Protein AF-A0A1V5PBI5-F1 (afdb_monomer_lite)

Secondary structure (DSSP, 8-state):
-------TTS---GGGTT-TTHHHHHHHHHHHHTTSTT-TTHHHHHHHHHHHHHHHHHHH--TTTTT-HHHHHHHHHHHHHHHHHHHHHHT----HHHHHHHHHHHHHHHHHHH--

Foldseek 3Di:
DDPPPPDPDDDQDPLCVPVVLLVQLLVLQLVLQVVFPDQPPSNVLSSVLSVQLVVLLVVLDDPPCVVVPVSLVSSLVSNLVSVVVSCVVRVTDQDPVSSVSSSVSSSVSSCVVVVD

Sequence (116 aa):
MASVRDRTGDEIPDKLKHKVVAKAFYGVVSEILNKINNIPNLTDISADTAIAIDDIIQRNKIVDWINNMDIQNKMRNEIEDLLYDCKPRYKIDLTPDDIDKIMEESINIARIRYSA

Structure (mmCIF, N/CA/C/O backbone):
data_AF-A0A1V5PBI5-F1
#
_entry.id   AF-A0A1V5PBI5-F1
#
loop_
_atom_site.group_PDB
_atom_site.id
_atom_site.type_symbol
_atom_site.label_atom_id
_atom_site.label_alt_id
_atom_site.label_comp_id
_atom_site.label_asym_id
_atom_site.label_entity_id
_atom_site.label_seq_id
_atom_site.pdbx_PDB_ins_code
_atom_site.Cartn_x
_atom_site.Cartn_y
_atom_site.Cartn_z
_atom_site.occupancy
_atom_site.B_iso_or_equiv
_atom_site.auth_seq_id
_atom_site.auth_comp_id
_atom_site.auth_asym_id
_atom_site.auth_atom_id
_atom_site.pdbx_PDB_model_num
ATOM 1 N N . MET A 1 1 ? 3.690 2.850 -40.185 1.00 37.41 1 MET A N 1
ATOM 2 C CA . MET A 1 1 ? 3.858 2.177 -38.882 1.00 37.41 1 MET A CA 1
ATOM 3 C C . MET A 1 1 ? 4.402 3.207 -37.906 1.00 37.41 1 MET A C 1
ATOM 5 O O . MET A 1 1 ? 5.600 3.441 -37.887 1.00 37.41 1 MET A O 1
ATOM 9 N N . ALA A 1 2 ? 3.518 3.919 -37.209 1.00 32.66 2 ALA A N 1
ATOM 10 C CA . ALA A 1 2 ? 3.910 4.869 -36.174 1.00 32.66 2 ALA A CA 1
ATOM 11 C C . ALA A 1 2 ? 3.702 4.167 -34.831 1.00 32.66 2 ALA A C 1
ATOM 13 O O . ALA A 1 2 ? 2.572 3.837 -34.486 1.00 32.66 2 ALA A O 1
ATOM 14 N N . SER A 1 3 ? 4.803 3.865 -34.142 1.00 38.78 3 SER A N 1
ATOM 15 C CA . SER A 1 3 ? 4.784 3.327 -32.784 1.00 38.78 3 SER A CA 1
ATOM 16 C C . SER A 1 3 ? 4.181 4.396 -31.883 1.00 38.78 3 SER A C 1
ATOM 18 O O . SER A 1 3 ? 4.815 5.420 -31.620 1.00 38.78 3 SER A O 1
ATOM 20 N N . VAL A 1 4 ? 2.935 4.188 -31.473 1.00 43.41 4 VAL A N 1
ATOM 21 C CA . VAL A 1 4 ? 2.281 5.021 -30.471 1.00 43.41 4 VAL A CA 1
ATOM 22 C C . VAL A 1 4 ? 3.093 4.858 -29.190 1.00 43.41 4 VAL A C 1
ATOM 24 O O . VAL A 1 4 ? 3.278 3.756 -28.684 1.00 43.41 4 VAL A O 1
ATOM 27 N N . ARG A 1 5 ? 3.687 5.959 -28.730 1.00 46.34 5 ARG A N 1
ATOM 28 C CA . ARG A 1 5 ? 4.196 6.077 -27.366 1.00 46.34 5 ARG A CA 1
ATOM 29 C C . ARG A 1 5 ? 2.963 6.143 -26.476 1.00 46.34 5 ARG A C 1
ATOM 31 O O . ARG A 1 5 ? 2.408 7.226 -26.292 1.00 46.34 5 ARG A O 1
ATOM 38 N N . ASP A 1 6 ? 2.497 4.984 -26.026 1.00 38.03 6 ASP A N 1
ATOM 39 C CA . ASP A 1 6 ? 1.389 4.917 -25.087 1.00 38.03 6 ASP A CA 1
ATOM 40 C C . ASP A 1 6 ? 1.784 5.601 -23.781 1.00 38.03 6 ASP A C 1
ATOM 42 O O . ASP A 1 6 ? 2.898 5.479 -23.265 1.00 38.03 6 ASP A O 1
ATOM 46 N N . ARG A 1 7 ? 0.858 6.442 -23.336 1.00 41.81 7 ARG A N 1
ATOM 47 C CA . ARG A 1 7 ? 0.992 7.398 -22.247 1.00 41.81 7 ARG A CA 1
ATOM 48 C C . ARG A 1 7 ? 1.315 6.661 -20.953 1.00 41.81 7 ARG A C 1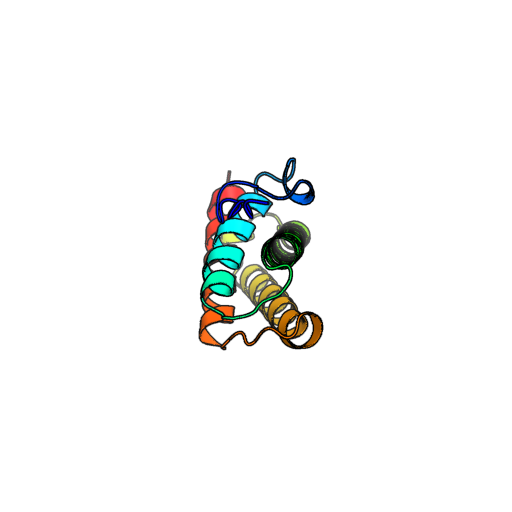
ATOM 50 O O . ARG A 1 7 ? 0.455 6.029 -20.353 1.00 41.81 7 ARG A O 1
ATOM 57 N N . THR A 1 8 ? 2.553 6.786 -20.501 1.00 43.53 8 THR A N 1
ATOM 58 C CA . THR A 1 8 ? 2.981 6.373 -19.165 1.00 43.53 8 THR A CA 1
ATOM 59 C C . THR A 1 8 ? 2.273 7.265 -18.136 1.00 43.53 8 THR A C 1
ATOM 61 O O . THR A 1 8 ? 2.757 8.355 -17.846 1.00 43.53 8 THR A O 1
ATOM 64 N N . GLY A 1 9 ? 1.095 6.872 -17.635 1.00 44.94 9 GLY A N 1
ATOM 65 C CA . GLY A 1 9 ? 0.495 7.581 -16.496 1.00 44.94 9 GLY A CA 1
ATOM 66 C C . GLY A 1 9 ? -0.983 7.356 -16.170 1.00 44.94 9 GLY A C 1
ATOM 67 O O . GLY A 1 9 ? -1.319 7.446 -14.996 1.00 44.94 9 GLY A O 1
ATOM 68 N N . ASP A 1 10 ? -1.860 7.051 -17.132 1.00 49.41 10 ASP A N 1
ATOM 69 C CA . ASP A 1 10 ? -3.318 7.162 -16.881 1.00 49.41 10 ASP A CA 1
ATOM 70 C C . ASP A 1 10 ? -4.079 5.834 -16.740 1.00 49.41 10 ASP A C 1
ATOM 72 O O . ASP A 1 10 ? -5.238 5.823 -16.317 1.00 49.41 10 ASP A O 1
ATOM 76 N N . GLU A 1 11 ? -3.459 4.695 -17.042 1.00 62.88 11 GLU A N 1
ATOM 77 C CA . GLU A 1 11 ? -4.144 3.405 -16.959 1.00 62.88 11 GLU A CA 1
ATOM 78 C C . GLU A 1 11 ? -3.893 2.753 -15.601 1.00 62.88 11 GLU A C 1
ATOM 80 O O . GLU A 1 11 ? -2.911 2.046 -15.384 1.00 62.88 11 GLU A O 1
ATOM 85 N N . ILE A 1 12 ? -4.808 3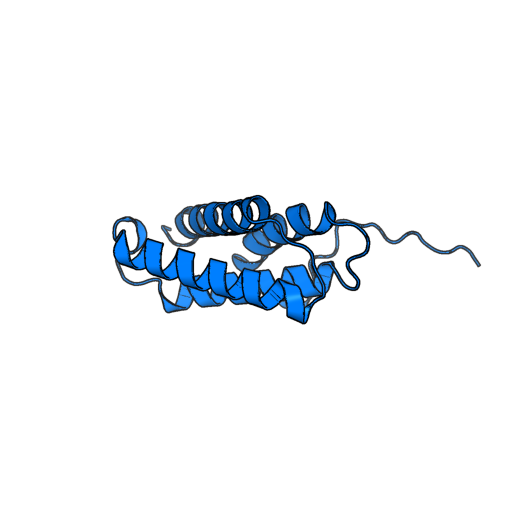.005 -14.661 1.00 71.81 12 ILE A N 1
ATOM 86 C CA . ILE A 1 12 ? -4.929 2.175 -13.461 1.00 71.81 12 ILE A CA 1
ATOM 87 C C . ILE A 1 12 ? -5.218 0.743 -13.937 1.00 71.81 12 ILE A C 1
ATOM 89 O O . ILE A 1 12 ? -6.260 0.538 -14.567 1.00 71.81 12 ILE A O 1
ATOM 93 N N . PRO A 1 13 ? -4.360 -0.247 -13.632 1.00 82.31 13 PRO A N 1
ATOM 94 C CA . PRO A 1 13 ? -4.561 -1.607 -14.114 1.00 82.31 13 PRO A CA 1
ATOM 95 C C . PRO A 1 13 ? -5.898 -2.186 -13.639 1.00 82.31 13 PRO A C 1
ATOM 97 O O . PRO A 1 13 ? -6.342 -1.932 -12.514 1.00 82.31 13 PRO A O 1
ATOM 100 N N . ASP A 1 14 ? -6.532 -3.006 -14.483 1.00 81.81 14 ASP A N 1
ATOM 101 C CA . ASP A 1 14 ? -7.886 -3.537 -14.251 1.00 81.81 14 ASP A CA 1
ATOM 102 C C . ASP A 1 14 ? -8.030 -4.263 -12.905 1.00 81.81 14 ASP A C 1
ATOM 104 O O . ASP A 1 14 ? -9.072 -4.170 -12.250 1.00 81.81 14 ASP A O 1
ATOM 108 N N . LYS A 1 15 ? -6.955 -4.909 -12.430 1.00 85.38 15 LYS A N 1
ATOM 109 C CA . LYS A 1 15 ? -6.880 -5.560 -11.109 1.00 85.38 15 LYS A CA 1
ATOM 110 C C . LYS A 1 15 ? -7.201 -4.608 -9.945 1.00 85.38 15 LYS A C 1
ATOM 112 O O . LYS A 1 15 ? -7.700 -5.041 -8.907 1.00 85.38 15 LYS A O 1
ATOM 117 N N . LEU A 1 16 ? -6.948 -3.309 -10.111 1.00 85.00 16 LEU A N 1
ATOM 118 C CA . LEU A 1 16 ? -7.201 -2.272 -9.111 1.00 85.00 16 LEU A CA 1
ATOM 119 C C . LEU A 1 16 ? -8.544 -1.566 -9.298 1.00 85.00 16 LEU A C 1
ATOM 121 O O . LEU A 1 16 ? -8.934 -0.785 -8.431 1.00 85.00 16 LEU A O 1
ATOM 125 N N . LYS A 1 17 ? -9.285 -1.820 -10.385 1.00 81.38 17 LYS A N 1
ATOM 126 C CA . LYS A 1 17 ? -10.488 -1.056 -10.769 1.00 81.38 17 LYS A CA 1
ATOM 127 C C . LYS A 1 17 ? -11.493 -0.896 -9.626 1.00 81.38 17 LYS A C 1
ATOM 129 O O . LYS A 1 17 ? -11.978 0.217 -9.402 1.00 81.38 17 LYS A O 1
ATOM 134 N N . HIS A 1 18 ? -11.712 -1.966 -8.861 1.00 83.56 18 HIS A N 1
ATOM 135 C CA . HIS A 1 18 ? -12.636 -2.017 -7.722 1.00 83.56 18 HIS A CA 1
ATOM 136 C C . HIS A 1 18 ? -11.958 -1.923 -6.341 1.00 83.56 18 HIS A C 1
ATOM 138 O O . HIS A 1 18 ? -12.652 -1.878 -5.329 1.00 83.56 18 HIS A O 1
ATOM 144 N N . LYS A 1 19 ? -10.623 -1.846 -6.269 1.00 87.56 19 LYS A N 1
ATOM 145 C CA . LYS A 1 19 ? -9.868 -1.762 -5.009 1.00 87.56 19 LYS A CA 1
ATOM 146 C C . LYS A 1 19 ? -9.458 -0.317 -4.718 1.00 87.56 19 LYS A C 1
ATOM 148 O O . LYS A 1 19 ? -8.337 0.098 -4.991 1.00 87.56 19 LYS A O 1
ATOM 153 N N . VAL A 1 20 ? -10.396 0.471 -4.187 1.00 85.50 20 VAL A N 1
ATOM 154 C CA . VAL A 1 20 ? -10.223 1.926 -3.992 1.00 85.50 20 VAL A CA 1
ATOM 155 C C . VAL A 1 20 ? -9.030 2.265 -3.095 1.00 85.50 20 VAL A C 1
ATOM 157 O O . VAL A 1 20 ? -8.291 3.192 -3.414 1.00 85.50 20 VAL A O 1
ATOM 160 N N . VAL A 1 21 ? -8.817 1.517 -2.007 1.00 89.25 21 VAL A N 1
ATOM 161 C CA . VAL A 1 21 ? -7.683 1.754 -1.098 1.00 89.25 21 VAL A CA 1
ATOM 162 C C . VAL A 1 21 ? -6.370 1.289 -1.730 1.00 89.25 21 VAL A C 1
ATOM 164 O O . VAL A 1 21 ? -5.415 2.060 -1.755 1.00 89.25 21 VAL A O 1
ATOM 167 N N . ALA A 1 22 ? -6.349 0.110 -2.363 1.00 90.81 22 ALA A N 1
ATOM 168 C CA . ALA A 1 22 ? -5.160 -0.389 -3.058 1.00 90.81 22 ALA A CA 1
ATOM 169 C C . ALA A 1 22 ? -4.650 0.549 -4.170 1.00 90.81 22 ALA A C 1
ATOM 171 O O . ALA A 1 22 ? -3.447 0.619 -4.406 1.00 90.81 22 ALA A O 1
ATOM 172 N N . LYS A 1 23 ? -5.525 1.340 -4.813 1.00 92.19 23 LYS A N 1
ATOM 173 C CA . LYS A 1 23 ? -5.100 2.390 -5.763 1.00 92.19 23 LYS A CA 1
ATOM 174 C C . LYS A 1 23 ? -4.172 3.432 -5.130 1.00 92.19 23 LYS A C 1
ATOM 176 O O . LYS A 1 23 ? -3.298 3.951 -5.816 1.00 92.19 23 LYS A O 1
ATOM 181 N N . ALA A 1 24 ? -4.354 3.748 -3.847 1.00 92.25 24 ALA A N 1
ATOM 182 C CA . ALA A 1 24 ? -3.486 4.692 -3.150 1.00 92.25 24 ALA A CA 1
ATOM 183 C C . ALA A 1 24 ? -2.085 4.098 -2.932 1.00 92.25 24 ALA A C 1
ATOM 185 O O . ALA A 1 24 ? -1.098 4.769 -3.220 1.00 92.25 24 ALA A O 1
ATOM 186 N N . PHE A 1 25 ? -1.992 2.824 -2.530 1.00 94.12 25 PHE A N 1
ATOM 187 C CA . PHE A 1 25 ? -0.702 2.127 -2.422 1.00 94.12 25 PHE A CA 1
ATOM 188 C C . PHE A 1 25 ? -0.018 1.980 -3.785 1.00 94.12 25 PHE A C 1
ATOM 190 O O . PHE A 1 25 ? 1.189 2.171 -3.890 1.00 94.12 25 PHE A O 1
ATOM 197 N N . TYR A 1 26 ? -0.784 1.728 -4.850 1.00 94.19 26 TYR A N 1
ATOM 198 C CA . TYR A 1 26 ? -0.257 1.672 -6.215 1.00 94.19 26 TYR A CA 1
ATOM 199 C C . TYR A 1 26 ? 0.442 2.968 -6.619 1.00 94.19 26 TYR A C 1
ATOM 201 O O . TYR A 1 26 ? 1.518 2.911 -7.208 1.00 94.19 26 TYR A O 1
ATOM 209 N N . GLY A 1 27 ? -0.125 4.128 -6.276 1.00 92.25 27 GLY A N 1
ATOM 210 C CA . GLY A 1 27 ? 0.510 5.421 -6.543 1.00 92.25 27 GLY A CA 1
ATOM 211 C C . GLY A 1 27 ? 1.908 5.518 -5.927 1.00 92.25 27 GLY A C 1
ATOM 212 O O . GLY A 1 27 ? 2.859 5.857 -6.622 1.00 92.25 27 GLY A O 1
ATOM 213 N N . VAL A 1 28 ? 2.049 5.126 -4.659 1.00 93.88 28 VAL A N 1
ATOM 214 C CA . VAL A 1 28 ? 3.338 5.138 -3.945 1.00 93.88 28 VAL A CA 1
ATOM 215 C C . VAL A 1 28 ? 4.335 4.164 -4.569 1.00 93.88 28 VAL A C 1
ATOM 217 O O . VAL A 1 28 ? 5.463 4.539 -4.888 1.00 93.88 28 VAL A O 1
ATOM 220 N N . VAL A 1 29 ? 3.918 2.910 -4.770 1.00 93.62 29 VAL A N 1
ATOM 221 C CA . VAL A 1 29 ? 4.801 1.863 -5.299 1.00 93.62 29 VAL A CA 1
ATOM 222 C C . VAL A 1 29 ? 5.238 2.200 -6.723 1.00 93.62 29 VAL A C 1
ATOM 224 O O . VAL A 1 29 ? 6.418 2.093 -7.044 1.00 93.62 29 VAL A O 1
ATOM 227 N N . SER A 1 30 ? 4.311 2.629 -7.582 1.00 92.50 30 SER A N 1
ATOM 228 C CA . SER A 1 30 ? 4.630 2.997 -8.966 1.00 92.50 30 SER A CA 1
ATOM 229 C C . SER A 1 30 ? 5.554 4.207 -9.044 1.00 92.50 30 SER A C 1
ATOM 231 O O . SER A 1 30 ? 6.475 4.185 -9.853 1.00 92.50 30 SER A O 1
ATOM 233 N N . GLU A 1 31 ? 5.402 5.216 -8.180 1.00 92.38 31 GLU A N 1
ATOM 234 C CA . GLU A 1 31 ? 6.313 6.367 -8.145 1.00 92.38 31 GLU A CA 1
ATOM 235 C C . GLU A 1 31 ? 7.759 5.946 -7.848 1.00 92.38 31 GLU A C 1
ATOM 237 O O . GLU A 1 31 ? 8.697 6.451 -8.468 1.00 92.38 31 GLU A O 1
ATOM 242 N N . ILE A 1 32 ? 7.946 5.025 -6.901 1.00 92.25 32 ILE A N 1
ATOM 243 C CA . ILE A 1 32 ? 9.272 4.563 -6.482 1.00 92.25 32 ILE A CA 1
ATOM 244 C C . ILE A 1 32 ? 9.870 3.626 -7.531 1.00 92.25 32 ILE A C 1
ATOM 246 O O . ILE A 1 32 ? 10.993 3.851 -7.976 1.00 92.25 32 ILE A O 1
ATOM 250 N N . LEU A 1 33 ? 9.099 2.654 -8.026 1.00 89.88 33 LEU A N 1
ATOM 251 C CA . LEU A 1 33 ? 9.566 1.765 -9.092 1.00 89.88 33 LEU A CA 1
ATOM 252 C C . LEU A 1 33 ? 9.866 2.516 -10.393 1.00 89.88 33 LEU A C 1
ATOM 254 O O . LEU A 1 33 ? 10.797 2.147 -11.098 1.00 89.88 33 LEU A O 1
ATOM 258 N N . ASN A 1 34 ? 9.154 3.601 -10.701 1.00 90.12 34 ASN A N 1
ATOM 259 C CA . ASN A 1 34 ? 9.398 4.384 -11.917 1.00 90.12 34 ASN A CA 1
ATOM 260 C C . ASN A 1 34 ? 10.733 5.148 -11.887 1.00 90.12 34 ASN A C 1
ATOM 262 O O . ASN A 1 34 ? 11.203 5.606 -12.927 1.00 90.12 34 ASN A O 1
ATOM 266 N N . LYS A 1 35 ? 11.372 5.274 -10.716 1.00 88.62 35 LYS A N 1
ATOM 267 C CA . LYS A 1 35 ? 12.737 5.815 -10.583 1.00 88.62 35 LYS A CA 1
ATOM 268 C C . LYS A 1 35 ? 13.808 4.770 -10.895 1.00 88.62 35 LYS A C 1
ATOM 270 O O . LYS A 1 35 ? 14.951 5.133 -11.166 1.00 88.62 35 LYS A O 1
ATOM 275 N N . ILE A 1 36 ? 13.446 3.489 -10.883 1.00 85.69 36 ILE A N 1
ATOM 276 C CA . ILE A 1 36 ? 14.338 2.375 -11.186 1.00 85.69 36 ILE A CA 1
ATOM 277 C C . ILE A 1 36 ? 14.254 2.087 -12.687 1.00 85.69 36 ILE A C 1
ATOM 279 O O . ILE A 1 36 ? 13.194 1.794 -13.241 1.00 85.69 36 ILE A O 1
ATOM 283 N N . ASN A 1 37 ? 15.392 2.164 -13.371 1.00 77.06 37 ASN A N 1
ATOM 284 C CA . ASN A 1 37 ? 15.443 1.918 -14.809 1.00 77.06 37 ASN A CA 1
ATOM 285 C C . ASN A 1 37 ? 15.197 0.436 -15.142 1.00 77.06 37 ASN A C 1
ATOM 287 O O . ASN A 1 37 ? 15.660 -0.456 -14.435 1.00 77.06 37 ASN A O 1
ATOM 291 N N . ASN A 1 38 ? 14.565 0.184 -16.293 1.00 76.50 38 ASN A N 1
ATOM 292 C CA . ASN A 1 38 ? 14.411 -1.145 -16.901 1.00 76.50 38 ASN A CA 1
ATOM 293 C C . ASN A 1 38 ? 13.591 -2.170 -16.096 1.00 76.50 38 ASN A C 1
ATOM 295 O O . ASN A 1 38 ? 13.865 -3.365 -16.194 1.00 76.50 38 ASN A O 1
ATOM 299 N N . ILE A 1 39 ? 12.563 -1.748 -15.358 1.00 81.56 39 ILE A N 1
ATOM 300 C CA . ILE A 1 39 ? 11.597 -2.693 -14.779 1.00 81.56 39 ILE A CA 1
ATOM 301 C C . ILE A 1 39 ? 10.596 -3.132 -15.864 1.00 81.56 39 ILE A C 1
ATOM 303 O O . ILE A 1 39 ? 9.764 -2.322 -16.286 1.00 81.56 39 ILE A O 1
ATOM 307 N N . PRO A 1 40 ? 10.628 -4.396 -16.334 1.00 78.62 40 PRO A N 1
ATOM 308 C CA . PRO A 1 40 ? 9.588 -4.902 -17.221 1.00 78.62 40 PRO A CA 1
ATOM 309 C C . PRO A 1 40 ? 8.270 -5.015 -16.447 1.00 78.62 40 PRO A C 1
ATOM 311 O O . PRO A 1 40 ? 8.266 -5.436 -15.296 1.00 78.62 40 PRO A O 1
ATOM 314 N N . ASN A 1 41 ? 7.144 -4.684 -17.083 1.00 86.06 41 ASN A N 1
ATOM 315 C CA . ASN A 1 41 ? 5.805 -4.798 -16.487 1.00 86.06 41 ASN A CA 1
ATOM 316 C C . ASN A 1 41 ? 5.629 -4.011 -15.171 1.00 86.06 41 ASN A C 1
ATOM 318 O O . ASN A 1 41 ? 4.925 -4.467 -14.271 1.00 86.06 41 ASN A O 1
ATOM 322 N N . LEU A 1 42 ? 6.247 -2.827 -15.064 1.00 88.94 42 LEU A N 1
ATOM 323 C CA . LEU A 1 42 ? 6.162 -1.957 -13.884 1.00 88.94 42 LEU A CA 1
ATOM 324 C C . LEU A 1 42 ? 4.724 -1.790 -13.380 1.00 88.94 42 LEU A C 1
ATOM 326 O O . LEU A 1 42 ? 4.477 -1.968 -12.19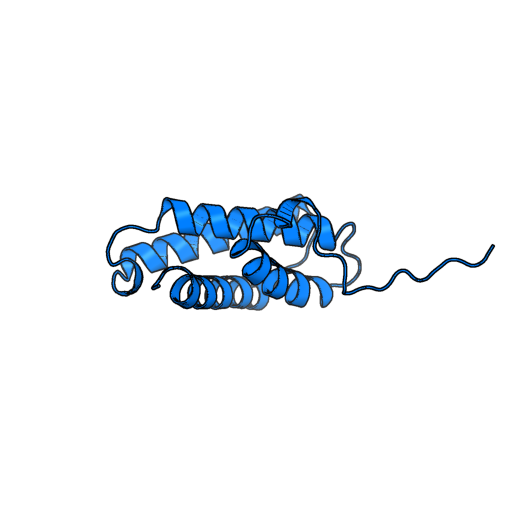5 1.00 88.94 42 LEU A O 1
ATOM 330 N N . THR A 1 43 ? 3.774 -1.522 -14.279 1.00 89.31 43 THR A N 1
ATOM 331 C CA . THR A 1 43 ? 2.352 -1.354 -13.946 1.00 89.31 43 THR A CA 1
ATOM 332 C C . THR A 1 43 ? 1.771 -2.567 -13.217 1.00 89.31 43 THR A C 1
ATOM 334 O O . THR A 1 43 ? 1.122 -2.411 -12.184 1.00 89.31 43 THR A O 1
ATOM 337 N N . ASP A 1 44 ? 2.027 -3.779 -13.717 1.00 90.62 44 ASP A N 1
ATOM 338 C CA . ASP A 1 44 ? 1.522 -5.010 -13.103 1.00 90.62 44 ASP A CA 1
ATOM 339 C C . ASP A 1 44 ? 2.207 -5.296 -11.768 1.00 90.62 44 ASP A C 1
ATOM 341 O O . ASP A 1 44 ? 1.531 -5.635 -10.800 1.00 90.62 44 ASP A O 1
ATOM 345 N N . ILE A 1 45 ? 3.529 -5.109 -11.692 1.00 91.69 45 ILE A N 1
ATOM 346 C CA . ILE A 1 45 ? 4.295 -5.308 -10.455 1.00 91.69 45 ILE A CA 1
ATOM 347 C C . ILE A 1 45 ? 3.810 -4.336 -9.382 1.00 91.69 45 ILE A C 1
ATOM 349 O O . ILE A 1 45 ? 3.492 -4.753 -8.272 1.00 91.69 45 ILE A O 1
ATOM 353 N N . SER A 1 46 ? 3.693 -3.048 -9.710 1.00 93.44 46 SER A N 1
ATOM 354 C CA . SER A 1 46 ? 3.186 -2.037 -8.785 1.00 93.44 46 SER A CA 1
ATOM 355 C C . SER A 1 46 ? 1.773 -2.363 -8.311 1.00 93.44 46 SER A C 1
ATOM 357 O O . SER A 1 46 ? 1.467 -2.157 -7.139 1.00 93.44 46 SER A O 1
ATOM 359 N N . ALA A 1 47 ? 0.911 -2.876 -9.192 1.00 93.25 47 ALA A N 1
ATOM 360 C CA . ALA A 1 47 ? -0.452 -3.251 -8.834 1.00 93.25 47 ALA A CA 1
ATOM 361 C C . ALA A 1 47 ? -0.499 -4.471 -7.916 1.00 93.25 47 ALA A C 1
ATOM 363 O O . ALA A 1 47 ? -1.194 -4.438 -6.903 1.00 93.25 47 ALA A O 1
ATOM 364 N N . ASP A 1 48 ? 0.252 -5.520 -8.241 1.00 94.12 48 ASP A N 1
ATOM 365 C CA . ASP A 1 48 ? 0.305 -6.740 -7.442 1.00 94.12 48 ASP A CA 1
ATOM 366 C C . ASP A 1 48 ? 0.901 -6.453 -6.052 1.00 94.12 48 ASP A C 1
ATOM 368 O O . ASP A 1 48 ? 0.342 -6.888 -5.044 1.00 94.12 48 ASP A O 1
ATOM 372 N N . THR A 1 49 ? 1.962 -5.643 -5.972 1.00 94.69 49 THR A N 1
ATOM 373 C CA . THR A 1 49 ? 2.545 -5.198 -4.695 1.00 94.69 49 THR A CA 1
ATOM 374 C C . THR A 1 49 ? 1.562 -4.343 -3.895 1.00 94.69 49 THR A C 1
ATOM 376 O O . THR A 1 49 ? 1.387 -4.567 -2.701 1.00 94.69 49 THR A O 1
ATOM 379 N N . ALA A 1 50 ? 0.862 -3.401 -4.532 1.00 95.62 50 ALA A N 1
ATOM 380 C CA . ALA A 1 50 ? -0.132 -2.563 -3.865 1.00 95.62 50 ALA A CA 1
ATOM 381 C C . ALA A 1 50 ? -1.316 -3.359 -3.299 1.00 95.62 50 ALA A C 1
ATOM 383 O O . ALA A 1 50 ? -1.812 -3.048 -2.215 1.00 95.62 50 ALA A O 1
ATOM 384 N N . ILE A 1 51 ? -1.767 -4.389 -4.021 1.00 95.69 51 ILE A N 1
ATOM 385 C CA . ILE A 1 51 ? -2.804 -5.312 -3.546 1.00 95.69 51 ILE A CA 1
ATOM 386 C C . ILE A 1 51 ? -2.292 -6.103 -2.342 1.00 95.69 51 ILE A C 1
ATOM 388 O O . ILE A 1 51 ? -2.997 -6.195 -1.344 1.00 95.69 51 ILE A O 1
ATOM 392 N N . ALA A 1 52 ? -1.065 -6.622 -2.407 1.00 96.12 52 ALA A N 1
ATOM 393 C CA . ALA A 1 52 ? -0.479 -7.374 -1.304 1.00 96.12 52 ALA A CA 1
ATOM 394 C C . ALA A 1 52 ? -0.303 -6.515 -0.037 1.00 96.12 52 ALA A C 1
ATOM 396 O O . ALA A 1 52 ? -0.603 -6.985 1.059 1.00 96.12 52 ALA A O 1
ATOM 397 N N . ILE A 1 53 ? 0.102 -5.247 -0.177 1.00 96.38 53 ILE A N 1
ATOM 398 C CA . ILE A 1 53 ? 0.153 -4.281 0.934 1.00 96.38 53 ILE A CA 1
ATOM 399 C C . ILE A 1 53 ? -1.241 -4.072 1.541 1.00 96.38 53 ILE A C 1
ATOM 401 O O . ILE A 1 53 ? -1.398 -4.147 2.761 1.00 96.38 53 ILE A O 1
ATOM 405 N N . ASP A 1 54 ? -2.263 -3.849 0.708 1.00 95.56 54 ASP A N 1
ATOM 406 C CA . ASP A 1 54 ? -3.647 -3.687 1.172 1.00 95.56 54 ASP A CA 1
ATOM 407 C C . ASP A 1 54 ? -4.124 -4.913 1.964 1.00 95.56 54 ASP A C 1
ATOM 409 O O . ASP A 1 54 ? -4.686 -4.776 3.051 1.00 95.56 54 ASP A O 1
ATOM 413 N N . ASP A 1 55 ? -3.829 -6.115 1.468 1.00 95.25 55 ASP A N 1
ATOM 414 C CA . ASP A 1 55 ? -4.193 -7.370 2.123 1.00 95.25 55 ASP A CA 1
ATOM 415 C C . ASP A 1 55 ? -3.459 -7.545 3.477 1.00 95.25 55 ASP A C 1
ATOM 417 O O . ASP A 1 55 ? -4.071 -7.996 4.452 1.00 95.25 55 ASP A O 1
ATOM 421 N N . ILE A 1 56 ? -2.181 -7.141 3.585 1.00 95.94 56 ILE A N 1
ATOM 422 C CA . ILE A 1 56 ? -1.410 -7.121 4.851 1.00 95.94 56 ILE A CA 1
ATOM 423 C C . ILE A 1 56 ? -2.038 -6.168 5.874 1.00 95.94 56 ILE A C 1
ATOM 425 O O . ILE A 1 56 ? -2.128 -6.478 7.067 1.00 95.94 56 ILE A O 1
ATOM 429 N N . ILE A 1 57 ? -2.487 -4.999 5.430 1.00 94.00 57 ILE A N 1
ATOM 430 C CA . ILE A 1 57 ? -3.139 -4.041 6.320 1.00 94.00 57 ILE A CA 1
ATOM 431 C C . ILE A 1 57 ? -4.481 -4.603 6.774 1.00 94.00 57 ILE A C 1
ATOM 433 O O . ILE A 1 57 ? -4.743 -4.663 7.973 1.00 94.00 57 ILE A O 1
ATOM 437 N N . GLN A 1 58 ? -5.317 -5.072 5.846 1.00 92.88 58 GLN A N 1
ATOM 438 C CA . GLN A 1 58 ? -6.647 -5.584 6.174 1.00 92.88 58 GLN A CA 1
ATOM 439 C C . GLN A 1 58 ? -6.599 -6.783 7.130 1.00 92.88 58 GLN A C 1
ATOM 441 O O . GLN A 1 58 ? -7.407 -6.838 8.056 1.00 92.88 58 GLN A O 1
ATOM 446 N N . ARG A 1 59 ? -5.631 -7.703 6.980 1.00 93.56 59 ARG A N 1
ATOM 447 C CA . ARG A 1 59 ? -5.492 -8.861 7.889 1.00 93.56 59 ARG A CA 1
ATOM 448 C C . ARG A 1 59 ? -5.075 -8.481 9.311 1.00 93.56 59 ARG A C 1
ATOM 450 O O . ARG A 1 59 ? -5.421 -9.190 10.251 1.00 93.56 59 ARG A O 1
ATOM 457 N N . ASN A 1 60 ? -4.323 -7.392 9.476 1.00 90.38 60 ASN A N 1
ATOM 458 C CA . ASN A 1 60 ? -3.820 -6.950 10.780 1.00 90.38 60 ASN A CA 1
ATOM 459 C C . ASN A 1 60 ? -4.661 -5.825 11.402 1.00 90.38 60 ASN A C 1
ATOM 461 O O . ASN A 1 60 ? -4.477 -5.513 12.579 1.00 90.38 60 ASN A O 1
ATOM 465 N N . LYS A 1 61 ? -5.570 -5.204 10.638 1.00 85.62 61 LYS A N 1
ATOM 466 C CA . LYS A 1 61 ? -6.434 -4.106 11.082 1.00 85.62 61 LYS A CA 1
ATOM 467 C C . LYS A 1 61 ? -7.452 -4.600 12.118 1.00 85.62 61 LYS A C 1
ATOM 469 O O . LYS A 1 61 ? -8.608 -4.871 11.800 1.00 85.62 61 LYS A O 1
ATOM 474 N N . ILE A 1 62 ? -7.029 -4.677 13.374 1.00 84.62 62 ILE A N 1
ATOM 475 C CA . ILE A 1 62 ? -7.909 -4.888 14.528 1.00 84.62 62 ILE A CA 1
ATOM 476 C C . ILE A 1 62 ? -8.493 -3.557 15.035 1.00 84.62 62 ILE A C 1
ATOM 478 O O . ILE A 1 62 ? -8.120 -2.476 14.568 1.00 84.62 62 ILE A O 1
ATOM 482 N N . VAL A 1 63 ? -9.417 -3.620 16.000 1.00 77.62 63 VAL A N 1
ATOM 483 C CA . VAL A 1 63 ? -9.939 -2.423 16.685 1.00 77.62 63 VAL A CA 1
ATOM 484 C C . VAL A 1 63 ? -8.773 -1.636 17.296 1.00 77.62 63 VAL A C 1
ATOM 486 O O . VAL A 1 63 ? -7.903 -2.218 17.935 1.00 77.62 63 VAL A O 1
ATOM 489 N N . ASP A 1 64 ? -8.764 -0.320 17.074 1.00 82.56 64 ASP A N 1
ATOM 490 C CA . ASP A 1 64 ? -7.758 0.622 17.591 1.00 82.56 64 ASP A CA 1
ATOM 491 C C . ASP A 1 64 ? -6.295 0.361 17.161 1.00 82.56 64 ASP A C 1
ATOM 493 O O . ASP A 1 64 ? -5.340 0.810 17.795 1.00 82.56 64 ASP A O 1
ATOM 497 N N . TRP A 1 65 ? -6.080 -0.323 16.030 1.00 87.81 65 TRP A N 1
ATOM 498 C CA . TRP A 1 65 ? -4.731 -0.586 15.498 1.00 87.81 65 TRP A CA 1
ATOM 499 C C . TRP A 1 65 ? -3.877 0.689 15.292 1.00 87.81 65 TRP A C 1
ATOM 501 O O . TRP A 1 65 ? -2.651 0.644 15.354 1.00 87.81 65 TRP A O 1
ATOM 511 N N . ILE A 1 66 ? -4.516 1.848 15.098 1.00 87.56 66 ILE A N 1
ATOM 512 C CA . ILE A 1 66 ? -3.871 3.158 14.886 1.00 87.56 66 ILE A CA 1
ATOM 513 C C . ILE A 1 66 ? -3.119 3.655 16.126 1.00 87.56 66 ILE A C 1
ATOM 515 O O . ILE A 1 66 ? -2.168 4.428 15.995 1.00 87.56 66 ILE A O 1
ATOM 519 N N . ASN A 1 67 ? -3.520 3.215 17.317 1.00 89.19 67 ASN A N 1
ATOM 520 C CA . ASN A 1 67 ? -2.832 3.535 18.568 1.00 89.19 67 ASN A CA 1
ATOM 521 C C . ASN A 1 67 ? -2.002 2.352 19.090 1.00 89.19 67 ASN A C 1
ATOM 523 O O . ASN A 1 67 ? -1.177 2.515 19.986 1.00 89.19 67 ASN A O 1
ATOM 527 N N . ASN A 1 68 ? -2.172 1.165 18.501 1.00 92.19 68 ASN A N 1
ATOM 528 C CA . ASN A 1 68 ? -1.430 -0.031 18.867 1.00 92.19 68 ASN A CA 1
ATOM 529 C C . ASN A 1 68 ? -0.091 -0.116 18.108 1.00 92.19 68 ASN A C 1
ATOM 531 O O . ASN A 1 68 ? -0.038 -0.541 16.951 1.00 92.19 68 ASN A O 1
ATOM 535 N N . MET A 1 69 ? 0.997 0.278 18.779 1.00 92.44 69 MET A N 1
ATOM 536 C CA . MET A 1 69 ? 2.351 0.241 18.211 1.00 92.44 69 MET A CA 1
ATOM 537 C C . MET A 1 69 ? 2.793 -1.171 17.815 1.00 92.44 69 MET A C 1
ATOM 539 O O . MET A 1 69 ? 3.430 -1.320 16.777 1.00 92.44 69 MET A O 1
ATOM 543 N N . ASP A 1 70 ? 2.415 -2.206 18.567 1.00 93.56 70 ASP A N 1
ATOM 544 C CA . ASP A 1 70 ? 2.804 -3.586 18.255 1.00 93.56 70 ASP A CA 1
ATOM 545 C C . ASP A 1 70 ? 2.182 -4.049 16.936 1.00 93.56 70 ASP A C 1
ATOM 547 O O . ASP A 1 70 ? 2.858 -4.644 16.097 1.00 93.56 70 ASP A O 1
ATOM 551 N N . ILE A 1 71 ? 0.908 -3.718 16.708 1.00 93.69 71 ILE A N 1
ATOM 552 C CA . ILE A 1 71 ? 0.218 -4.038 15.453 1.00 93.69 71 ILE A CA 1
ATOM 553 C C . ILE A 1 71 ? 0.803 -3.250 14.284 1.00 93.69 71 ILE A C 1
ATOM 555 O O . ILE A 1 71 ? 0.985 -3.814 13.206 1.00 93.69 71 ILE A O 1
ATOM 559 N N . GLN A 1 72 ? 1.138 -1.975 14.480 1.00 93.38 72 GLN A N 1
ATOM 560 C CA . GLN A 1 72 ? 1.782 -1.192 13.425 1.00 93.38 72 GLN A CA 1
ATOM 561 C C . GLN A 1 72 ? 3.177 -1.715 13.095 1.00 93.38 72 GLN A C 1
ATOM 563 O O . GLN A 1 72 ? 3.509 -1.819 11.921 1.00 93.38 72 GLN A O 1
ATOM 568 N N . ASN A 1 73 ? 3.975 -2.082 14.098 1.00 95.25 73 ASN A N 1
ATOM 569 C CA . ASN A 1 73 ? 5.292 -2.680 13.884 1.00 95.25 73 ASN A CA 1
ATOM 570 C C . ASN A 1 73 ? 5.169 -4.024 13.166 1.00 95.25 73 ASN A C 1
ATOM 572 O O . ASN A 1 73 ? 5.920 -4.299 12.240 1.00 95.25 73 ASN A O 1
ATOM 576 N N . LYS A 1 74 ? 4.161 -4.826 13.515 1.00 95.75 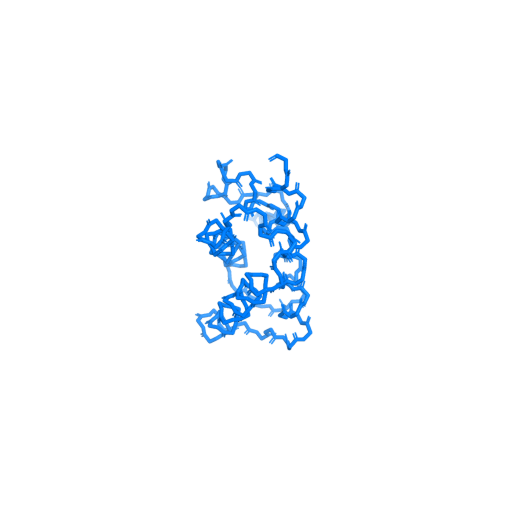74 LYS A N 1
ATOM 577 C CA . LYS A 1 74 ? 3.866 -6.067 12.800 1.00 95.75 74 LYS A CA 1
ATOM 578 C C . LYS A 1 74 ? 3.507 -5.816 11.330 1.00 95.75 74 LYS A C 1
ATOM 580 O O . LYS A 1 74 ? 4.033 -6.496 10.459 1.00 95.75 74 LYS A O 1
ATOM 585 N N . MET A 1 75 ? 2.648 -4.833 11.043 1.00 95.75 75 MET A N 1
ATOM 586 C CA . MET A 1 75 ? 2.315 -4.446 9.665 1.00 95.75 75 MET A CA 1
ATOM 587 C C . MET A 1 75 ? 3.544 -3.954 8.898 1.00 95.75 75 MET A C 1
ATOM 589 O O . MET A 1 75 ? 3.724 -4.347 7.751 1.00 95.75 75 MET A O 1
ATOM 593 N N . ARG A 1 76 ? 4.382 -3.119 9.527 1.00 96.94 76 ARG A N 1
ATOM 594 C CA . ARG A 1 76 ? 5.641 -2.622 8.956 1.00 96.94 76 ARG A CA 1
ATOM 595 C C . ARG A 1 76 ? 6.555 -3.771 8.551 1.00 96.94 76 ARG A C 1
ATOM 597 O O . ARG A 1 76 ? 6.869 -3.877 7.374 1.00 96.94 76 ARG A O 1
ATOM 604 N N . ASN A 1 77 ? 6.851 -4.674 9.484 1.00 97.31 77 ASN A N 1
ATOM 605 C CA . ASN A 1 77 ? 7.703 -5.835 9.228 1.00 97.31 77 ASN A CA 1
ATOM 606 C C . ASN A 1 77 ? 7.146 -6.706 8.090 1.00 97.31 77 ASN A C 1
ATOM 608 O O . ASN A 1 77 ? 7.879 -7.106 7.200 1.00 97.31 77 ASN A O 1
ATOM 612 N N . GLU A 1 78 ? 5.834 -6.962 8.067 1.00 97.88 78 GLU A N 1
ATOM 613 C CA . GLU A 1 78 ? 5.222 -7.774 7.009 1.00 97.88 78 GLU A CA 1
ATOM 614 C C . GLU A 1 78 ? 5.237 -7.080 5.629 1.00 97.88 78 GLU A C 1
ATOM 616 O O . GLU A 1 78 ? 5.326 -7.758 4.603 1.00 97.88 78 GLU A O 1
ATOM 621 N N . ILE A 1 79 ? 5.138 -5.745 5.580 1.00 97.38 79 ILE A N 1
ATOM 622 C CA . ILE A 1 79 ? 5.287 -4.959 4.342 1.00 97.38 79 ILE A CA 1
ATOM 623 C C . ILE A 1 79 ? 6.753 -4.947 3.891 1.00 97.38 79 ILE A C 1
ATOM 625 O O . ILE A 1 79 ? 7.024 -5.112 2.704 1.00 97.38 79 ILE A O 1
ATOM 629 N N . GLU A 1 80 ? 7.689 -4.775 4.819 1.00 97.44 80 GLU A N 1
ATOM 630 C CA . GLU A 1 80 ? 9.128 -4.833 4.561 1.00 97.44 80 GLU A CA 1
ATOM 631 C C . GLU A 1 80 ? 9.523 -6.200 3.979 1.00 97.44 80 GLU A C 1
ATOM 633 O O . GLU A 1 80 ? 10.109 -6.254 2.895 1.00 97.44 80 GLU A O 1
ATOM 638 N N . ASP A 1 81 ? 9.099 -7.297 4.616 1.00 97.44 81 ASP A N 1
ATOM 639 C CA . ASP A 1 81 ? 9.304 -8.671 4.140 1.00 97.44 81 ASP A CA 1
ATOM 640 C C . ASP A 1 81 ? 8.768 -8.856 2.710 1.00 97.44 81 ASP A C 1
ATOM 642 O O . ASP A 1 81 ? 9.469 -9.359 1.828 1.00 97.44 81 ASP A O 1
ATOM 646 N N . LEU A 1 82 ? 7.545 -8.378 2.438 1.00 96.75 82 LEU A N 1
ATOM 647 C CA . LEU A 1 82 ? 6.952 -8.410 1.097 1.00 96.75 82 LEU A CA 1
ATOM 648 C C . LEU A 1 82 ? 7.831 -7.688 0.061 1.00 96.75 82 LEU A C 1
ATOM 650 O O . LEU A 1 82 ? 7.986 -8.171 -1.065 1.00 96.75 82 LEU A O 1
ATOM 654 N N . LEU A 1 83 ? 8.372 -6.517 0.398 1.00 95.62 83 LEU A N 1
ATOM 655 C CA . LEU A 1 83 ? 9.185 -5.712 -0.517 1.00 95.62 83 LEU A CA 1
ATOM 656 C C . LEU A 1 83 ? 10.560 -6.340 -0.756 1.00 95.62 83 LEU A C 1
ATOM 658 O O . LEU A 1 83 ? 11.032 -6.351 -1.898 1.00 95.62 83 LEU A O 1
ATOM 662 N N . TYR A 1 84 ? 11.166 -6.933 0.273 1.00 95.62 84 TYR A N 1
ATOM 663 C CA . TYR A 1 84 ? 12.384 -7.724 0.119 1.00 95.62 84 TYR A CA 1
ATOM 664 C C . TYR A 1 84 ? 12.163 -8.944 -0.774 1.00 95.62 84 TYR A C 1
ATOM 666 O O . TYR A 1 84 ? 12.987 -9.191 -1.655 1.00 95.62 84 TYR A O 1
ATOM 674 N N . ASP A 1 85 ? 11.034 -9.641 -0.639 1.00 94.94 85 ASP A N 1
ATOM 675 C CA . ASP A 1 85 ? 10.658 -10.763 -1.507 1.00 94.94 85 ASP A CA 1
ATOM 676 C C . ASP A 1 85 ? 10.402 -10.328 -2.960 1.00 94.94 85 ASP A C 1
ATOM 678 O O . ASP A 1 85 ? 10.659 -11.080 -3.910 1.00 94.94 85 ASP A O 1
ATOM 682 N N . CYS A 1 86 ? 9.938 -9.092 -3.174 1.00 91.62 86 CYS A N 1
ATOM 683 C CA . CYS A 1 86 ? 9.742 -8.535 -4.512 1.00 91.62 86 CYS A CA 1
ATOM 684 C C . CYS A 1 86 ? 11.063 -8.349 -5.273 1.00 91.62 86 CYS A C 1
ATOM 686 O O . CYS A 1 86 ? 11.080 -8.545 -6.494 1.00 91.62 86 CYS A O 1
ATOM 688 N N . LYS A 1 87 ? 12.168 -8.025 -4.583 1.00 91.31 87 LYS A N 1
ATOM 689 C CA . LYS A 1 87 ? 13.485 -7.801 -5.208 1.00 91.31 87 LYS A CA 1
ATOM 690 C C . LYS A 1 87 ? 13.933 -8.973 -6.094 1.00 91.31 87 LYS A C 1
ATOM 692 O O . LYS A 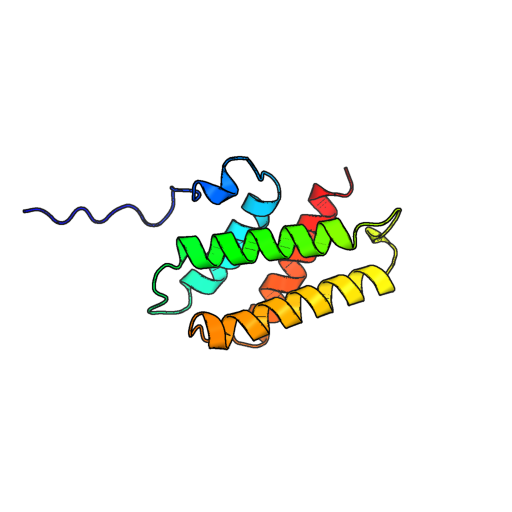1 87 ? 14.072 -8.771 -7.305 1.00 91.31 87 LYS A O 1
ATOM 697 N N . PRO A 1 88 ? 14.121 -10.205 -5.573 1.00 92.06 88 PRO A N 1
ATOM 698 C CA . PRO A 1 88 ? 14.524 -11.342 -6.395 1.00 92.06 88 PRO A CA 1
ATOM 699 C C . PRO A 1 88 ? 13.406 -11.809 -7.333 1.00 92.06 88 PRO A C 1
ATOM 701 O O . PRO A 1 88 ? 13.698 -12.250 -8.446 1.00 92.06 88 PRO A O 1
ATOM 704 N N . ARG A 1 89 ? 12.134 -11.694 -6.924 1.00 90.06 89 ARG A N 1
ATOM 705 C CA . ARG A 1 89 ? 10.984 -12.161 -7.712 1.00 90.06 89 ARG A CA 1
ATOM 706 C C . ARG A 1 89 ? 10.824 -11.400 -9.024 1.00 90.06 89 ARG A C 1
ATOM 708 O O . ARG A 1 89 ? 10.561 -12.013 -10.057 1.00 90.06 89 ARG A O 1
ATOM 715 N N . TYR A 1 90 ? 10.992 -10.082 -8.984 1.00 87.75 90 TYR A N 1
ATOM 716 C CA . TYR A 1 90 ? 10.797 -9.205 -10.139 1.00 87.75 90 TYR A CA 1
ATOM 717 C C . TYR A 1 90 ? 12.102 -8.643 -10.707 1.00 87.75 90 TYR A C 1
ATOM 719 O O . TYR A 1 90 ? 12.067 -7.910 -11.692 1.00 87.75 90 TYR A O 1
ATOM 727 N N . LYS A 1 91 ? 13.252 -9.016 -10.125 1.00 87.50 91 LYS A N 1
ATOM 728 C CA . LYS A 1 91 ? 14.583 -8.495 -10.478 1.00 87.50 91 LYS A CA 1
ATOM 729 C C . LYS A 1 91 ? 14.645 -6.967 -10.389 1.00 87.50 91 LYS A C 1
ATOM 731 O O . LYS A 1 91 ? 15.215 -6.313 -11.259 1.00 87.50 91 LYS A O 1
ATOM 736 N N . ILE A 1 92 ? 14.038 -6.419 -9.340 1.00 88.31 92 ILE A N 1
ATOM 737 C CA . ILE A 1 92 ? 14.034 -4.986 -9.040 1.00 88.31 92 ILE A CA 1
ATOM 738 C C . ILE A 1 92 ? 15.065 -4.696 -7.954 1.00 88.31 92 ILE A C 1
ATOM 740 O O . ILE A 1 92 ? 15.176 -5.439 -6.975 1.00 88.31 92 ILE A O 1
ATOM 744 N N . ASP A 1 93 ? 15.820 -3.616 -8.120 1.00 89.25 93 ASP A N 1
ATOM 745 C CA . ASP A 1 93 ? 16.815 -3.202 -7.136 1.00 89.25 93 ASP A CA 1
ATOM 746 C C . ASP A 1 93 ? 16.261 -2.082 -6.255 1.00 89.25 93 ASP A C 1
ATOM 748 O O . ASP A 1 93 ? 16.523 -0.905 -6.475 1.00 89.25 93 ASP A O 1
ATOM 752 N N . LEU A 1 94 ? 15.425 -2.465 -5.287 1.00 90.81 94 LEU A N 1
ATOM 753 C CA . LEU A 1 94 ? 14.953 -1.556 -4.244 1.00 90.81 94 LEU A CA 1
ATOM 754 C C . LEU A 1 94 ? 16.061 -1.323 -3.216 1.00 90.81 94 LEU A C 1
ATOM 756 O O . LEU A 1 94 ? 16.578 -2.285 -2.633 1.00 90.81 94 LEU A O 1
ATOM 760 N N . THR A 1 95 ? 16.412 -0.068 -2.964 1.00 94.94 95 THR A N 1
ATOM 761 C CA . THR A 1 95 ? 17.315 0.281 -1.859 1.00 94.94 95 THR A CA 1
ATOM 762 C C . THR A 1 95 ? 16.589 0.167 -0.510 1.00 94.94 95 THR A C 1
ATOM 764 O O . THR A 1 95 ? 15.357 0.168 -0.489 1.00 94.94 95 THR A O 1
ATOM 767 N N . PRO A 1 96 ? 17.308 0.062 0.626 1.00 94.75 96 PRO A N 1
ATOM 768 C CA . PRO A 1 96 ? 16.676 0.132 1.947 1.00 94.75 96 PRO A CA 1
ATOM 769 C C . PRO A 1 96 ? 15.804 1.388 2.110 1.00 94.75 96 PRO A C 1
ATOM 771 O O . PRO A 1 96 ? 14.657 1.281 2.522 1.00 94.75 96 PRO A O 1
ATOM 774 N N . ASP A 1 97 ? 16.290 2.542 1.646 1.00 95.94 97 ASP A N 1
ATOM 775 C CA . ASP A 1 97 ? 15.546 3.806 1.689 1.00 95.94 97 ASP A CA 1
ATOM 776 C C . ASP A 1 97 ? 14.242 3.754 0.865 1.00 95.94 97 ASP A C 1
ATOM 778 O O . ASP A 1 97 ? 13.228 4.332 1.261 1.00 95.94 97 ASP A O 1
ATOM 782 N N . ASP A 1 98 ? 14.238 3.054 -0.277 1.00 95.31 98 ASP A N 1
ATOM 783 C CA . ASP A 1 98 ? 13.024 2.855 -1.080 1.00 95.31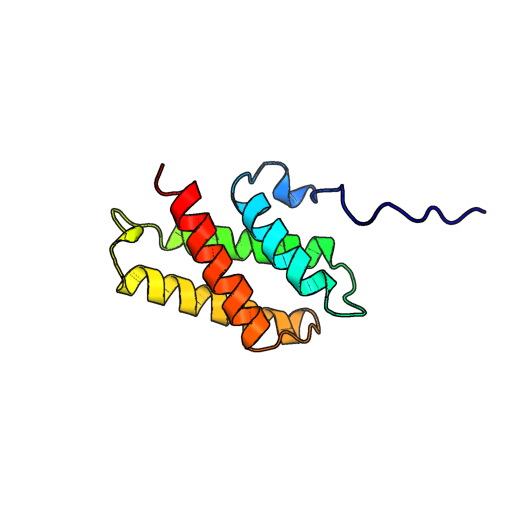 98 ASP A CA 1
ATOM 784 C C . ASP A 1 98 ? 12.000 1.984 -0.345 1.00 95.31 98 ASP A C 1
ATOM 786 O O . ASP A 1 98 ? 10.802 2.274 -0.385 1.00 95.31 98 ASP A O 1
ATOM 790 N N . ILE A 1 99 ? 12.465 0.923 0.322 1.00 96.25 99 ILE A N 1
ATOM 791 C CA . ILE A 1 99 ? 11.624 0.010 1.105 1.00 96.25 99 ILE A CA 1
ATOM 792 C C . ILE A 1 99 ? 10.989 0.765 2.272 1.00 96.25 99 ILE A C 1
ATOM 794 O O . ILE A 1 99 ? 9.762 0.757 2.398 1.00 96.25 99 ILE A O 1
ATOM 798 N N . ASP A 1 100 ? 11.802 1.484 3.047 1.00 96.50 100 ASP A N 1
ATOM 799 C CA . ASP A 1 100 ? 11.345 2.308 4.168 1.00 96.50 100 ASP A CA 1
ATOM 800 C C . ASP A 1 100 ? 10.309 3.335 3.712 1.00 96.50 100 ASP A C 1
ATOM 802 O O . ASP A 1 100 ? 9.258 3.506 4.337 1.00 96.50 100 ASP A O 1
ATOM 806 N N . LYS A 1 101 ? 10.558 3.984 2.569 1.00 96.50 101 LYS A N 1
ATOM 807 C CA . LYS A 1 101 ? 9.628 4.964 2.012 1.00 96.50 101 LYS A CA 1
ATOM 808 C C . LYS A 1 101 ? 8.295 4.330 1.609 1.00 96.50 101 LYS A C 1
ATOM 810 O O . LYS A 1 101 ? 7.250 4.884 1.946 1.00 96.50 101 LYS A O 1
ATOM 815 N N . ILE A 1 102 ? 8.297 3.193 0.903 1.00 96.12 102 ILE A N 1
ATOM 816 C CA . ILE A 1 102 ? 7.048 2.495 0.542 1.00 96.12 102 ILE A CA 1
ATOM 817 C C . ILE A 1 102 ? 6.293 2.090 1.808 1.00 96.12 102 ILE A C 1
ATOM 819 O O . ILE A 1 102 ? 5.077 2.280 1.883 1.00 96.12 102 ILE A O 1
ATOM 823 N N . MET A 1 103 ? 6.998 1.534 2.792 1.00 96.88 103 MET A N 1
ATOM 824 C CA . MET A 1 103 ? 6.422 1.061 4.044 1.00 96.88 103 MET A CA 1
ATOM 825 C C . MET A 1 103 ? 5.747 2.196 4.823 1.00 96.88 103 MET A C 1
ATOM 827 O O . MET A 1 103 ? 4.558 2.095 5.135 1.00 96.88 103 MET A O 1
ATOM 831 N N . GLU A 1 104 ? 6.460 3.289 5.106 1.00 96.38 104 GLU A N 1
ATOM 832 C CA . GLU A 1 104 ? 5.925 4.404 5.898 1.00 96.38 104 GLU A CA 1
ATOM 833 C C . GLU A 1 104 ? 4.755 5.103 5.196 1.00 96.38 104 GLU A C 1
ATOM 835 O O . GLU A 1 104 ? 3.714 5.351 5.811 1.00 96.38 104 GLU A O 1
ATOM 840 N N . GLU A 1 105 ? 4.859 5.349 3.888 1.00 96.50 105 GLU A N 1
ATOM 841 C CA . GLU A 1 105 ? 3.753 5.908 3.104 1.00 96.50 105 GLU A CA 1
ATOM 842 C C . GLU A 1 105 ? 2.533 4.974 3.096 1.00 96.50 105 GLU A C 1
ATOM 844 O O . GLU A 1 105 ? 1.392 5.429 3.219 1.00 96.50 105 GLU A O 1
ATOM 849 N N . SER A 1 106 ? 2.749 3.657 3.036 1.00 95.38 106 SER A N 1
ATOM 850 C CA . SER A 1 106 ? 1.664 2.673 3.118 1.00 95.38 106 SER A CA 1
ATOM 851 C C . SER A 1 106 ? 0.963 2.713 4.475 1.00 95.38 106 SER A C 1
ATOM 853 O O . SER A 1 106 ? -0.268 2.740 4.529 1.00 95.38 106 SER A O 1
ATOM 855 N N . ILE A 1 107 ? 1.706 2.800 5.581 1.00 94.50 107 ILE A N 1
ATOM 856 C CA . ILE A 1 107 ? 1.111 2.955 6.916 1.00 94.50 107 ILE A CA 1
ATOM 857 C C . ILE A 1 107 ? 0.348 4.283 7.026 1.00 94.50 107 ILE A C 1
ATOM 859 O O . ILE A 1 107 ? -0.774 4.307 7.538 1.00 94.50 107 ILE A O 1
ATOM 863 N N . ASN A 1 108 ? 0.890 5.382 6.500 1.00 94.62 108 ASN A N 1
ATOM 864 C CA . ASN A 1 108 ? 0.228 6.690 6.518 1.00 94.62 108 ASN A CA 1
ATOM 865 C C . ASN A 1 108 ? -1.092 6.682 5.734 1.00 94.62 108 ASN A C 1
ATOM 867 O O . ASN A 1 108 ? -2.130 7.116 6.246 1.00 94.62 108 ASN A O 1
ATOM 871 N N . ILE A 1 109 ? -1.087 6.122 4.523 1.00 94.12 109 ILE A N 1
ATOM 872 C CA . ILE A 1 109 ? -2.295 5.945 3.711 1.00 94.12 109 ILE A CA 1
ATOM 873 C C . ILE A 1 109 ? -3.305 5.066 4.446 1.00 94.12 109 ILE A C 1
ATOM 875 O O . ILE A 1 109 ? -4.486 5.413 4.506 1.00 94.12 109 ILE A O 1
ATOM 879 N N . ALA A 1 110 ? -2.859 3.954 5.032 1.00 92.88 110 ALA A N 1
ATOM 880 C CA . ALA A 1 110 ? -3.715 3.052 5.787 1.00 92.88 110 ALA A CA 1
ATOM 881 C C . ALA A 1 110 ? -4.404 3.775 6.946 1.00 92.88 110 ALA A C 1
ATOM 883 O O . ALA A 1 110 ? -5.619 3.660 7.104 1.00 92.88 110 ALA A O 1
ATOM 884 N N . ARG A 1 111 ? -3.665 4.586 7.713 1.00 91.75 111 ARG A N 1
ATOM 885 C CA . ARG A 1 111 ? -4.233 5.393 8.801 1.00 91.75 111 ARG A CA 1
ATOM 886 C C . ARG A 1 111 ? -5.332 6.309 8.287 1.00 91.75 111 ARG A C 1
ATOM 888 O O . ARG A 1 111 ? -6.388 6.354 8.896 1.00 91.75 111 ARG A O 1
ATOM 895 N N . ILE A 1 112 ? -5.147 6.986 7.158 1.00 91.62 112 ILE A N 1
ATOM 896 C CA . ILE A 1 112 ? -6.164 7.893 6.599 1.00 91.62 112 ILE A CA 1
ATOM 897 C C . ILE A 1 112 ? -7.382 7.119 6.074 1.00 91.62 112 ILE A C 1
ATOM 899 O O . ILE A 1 112 ? -8.520 7.527 6.281 1.00 91.62 112 ILE A O 1
ATOM 903 N N . ARG A 1 113 ? -7.159 5.997 5.384 1.00 89.69 113 ARG A N 1
ATOM 904 C CA . ARG A 1 113 ? -8.212 5.252 4.675 1.00 89.69 113 ARG A CA 1
ATOM 905 C C . ARG A 1 113 ? -9.023 4.324 5.571 1.00 89.69 113 ARG A C 1
ATOM 907 O O . ARG A 1 113 ? -10.163 4.023 5.238 1.00 89.69 113 ARG A O 1
ATOM 914 N N . TYR A 1 114 ? -8.442 3.874 6.678 1.00 86.25 114 TYR A N 1
ATOM 915 C CA . TYR A 1 114 ? -9.041 2.895 7.581 1.00 86.25 114 TYR A CA 1
ATOM 916 C C . TYR A 1 114 ? -9.365 3.439 8.979 1.00 86.25 114 TYR A C 1
ATOM 918 O O . TYR A 1 114 ? -9.902 2.670 9.781 1.00 86.25 114 TYR A O 1
ATOM 926 N N . SER A 1 115 ? -9.043 4.707 9.271 1.00 75.31 115 SER A N 1
ATOM 927 C CA . SER A 1 115 ? -9.510 5.428 10.473 1.00 75.31 115 SER A CA 1
ATOM 928 C C . SER A 1 115 ? -10.937 5.955 10.368 1.00 75.31 115 SER A C 1
ATOM 930 O O . SER A 1 115 ? -11.518 6.282 11.400 1.00 75.31 115 SER A O 1
ATOM 932 N N . ALA A 1 116 ? -11.458 6.063 9.144 1.00 54.59 116 ALA A N 1
ATOM 933 C CA . ALA A 1 116 ? -12.820 6.497 8.859 1.00 54.59 116 ALA A CA 1
ATOM 934 C C . ALA A 1 116 ? -13.853 5.399 9.142 1.00 54.59 116 ALA A C 1
ATOM 936 O O . ALA A 1 116 ? -13.525 4.203 8.933 1.00 54.59 116 ALA A O 1
#

Radius of gyration: 14.95 Å; chains: 1; bounding box: 30×20×58 Å

pLDDT: mean 86.25, std 15.33, range [32.66, 97.88]